Protein AF-A0AAV6KM32-F1 (afdb_monomer_lite)

InterPro domains:
  IPR015421 Pyridoxal phosphate-dependent transferase, major domain [G3DSA:3.40.640.10] (47-75)
  IPR015422 Pyridoxal phosphate-dependent transferase, small domain [G3DSA: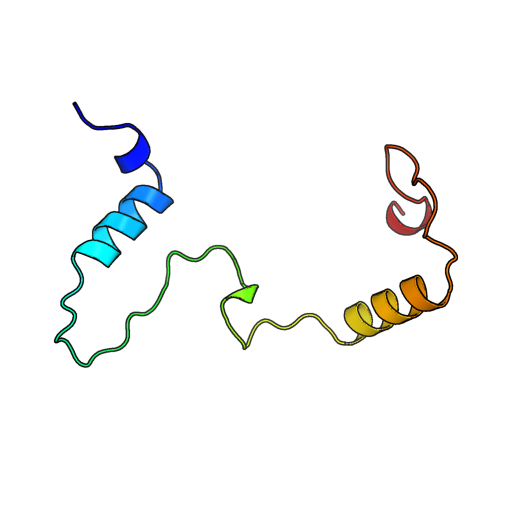3.90.1150.10] (30-46)

Foldseek 3Di:
DPDVLCVDLVNVLVVVVVPDDPPDPDDDDNPSDPDPVVPPVDDDDVVVVVVVVCCVVVCPPVDDADPVGDPVVVD

pLDDT: mean 88.17, std 10.62, range [44.5, 98.19]

Secondary structure (DSSP, 8-state):
---GGGGSHHHHHHHHHHTS-TT--SPP--TT---GGGSTT----HHHHHHHHHHHHH-TT-SPPPTT--GGG--

Organism: NCBI:txid479676

Sequence (75 aa):
MSTVSALTIRGVINDMLGNINRSDPRSVIPLGLGDPAAFPCFRTTQIADDAINDAVRSAGFNGYASTVGILPARR

Radius of gyration: 21.01 Å; chains: 1; bounding box: 41×29×55 Å

Structure (mmCIF, N/CA/C/O backbone):
data_AF-A0AAV6KM32-F1
#
_entry.id   AF-A0AAV6KM32-F1
#
loop_
_atom_site.group_PDB
_atom_site.id
_atom_site.type_symbol
_atom_site.label_atom_id
_atom_site.label_alt_id
_atom_site.label_comp_id
_atom_site.label_asym_id
_atom_site.label_entity_id
_atom_site.label_seq_id
_atom_site.pdbx_PDB_ins_code
_atom_site.Cartn_x
_atom_site.Cartn_y
_atom_site.Cartn_z
_atom_site.occupancy
_atom_site.B_iso_or_equiv
_atom_site.auth_seq_id
_atom_site.auth_comp_id
_atom_site.auth_asym_id
_atom_site.auth_atom_id
_atom_site.pdbx_PDB_model_num
ATOM 1 N N . MET A 1 1 ? -6.045 6.879 -37.784 1.00 44.50 1 MET A N 1
ATOM 2 C CA . MET A 1 1 ? -6.790 7.238 -36.557 1.00 44.50 1 MET A CA 1
ATOM 3 C C . MET A 1 1 ? -5.960 6.813 -35.361 1.00 44.50 1 MET A C 1
ATOM 5 O O . MET A 1 1 ? -5.888 5.627 -35.077 1.00 44.50 1 MET A O 1
ATOM 9 N N . SER A 1 2 ? -5.269 7.753 -34.718 1.00 51.81 2 SER A N 1
ATOM 10 C CA . SER A 1 2 ? -4.604 7.520 -33.435 1.00 51.81 2 SER A CA 1
ATOM 11 C C . SER A 1 2 ? -5.686 7.295 -32.379 1.00 51.81 2 SER A C 1
ATOM 13 O O . SER A 1 2 ? -6.444 8.199 -32.036 1.00 51.81 2 SER A O 1
ATOM 15 N N . THR A 1 3 ? -5.828 6.060 -31.909 1.00 58.53 3 THR A N 1
ATOM 16 C CA . THR A 1 3 ? -6.742 5.742 -30.810 1.00 58.53 3 THR A CA 1
ATOM 17 C C . THR A 1 3 ? -6.277 6.485 -29.563 1.00 58.53 3 THR A C 1
ATOM 19 O O . THR A 1 3 ? -5.118 6.348 -29.183 1.00 58.53 3 THR A O 1
ATOM 22 N N . VAL A 1 4 ? -7.162 7.237 -28.904 1.00 60.22 4 VAL A N 1
ATOM 23 C CA . VAL A 1 4 ? -6.871 8.053 -27.702 1.00 60.22 4 VAL A CA 1
ATOM 24 C C . VAL A 1 4 ? -6.132 7.265 -26.606 1.00 60.22 4 VAL A C 1
ATOM 26 O O . VAL A 1 4 ? -5.317 7.826 -25.882 1.00 60.22 4 VAL A O 1
ATOM 29 N N . SER A 1 5 ? -6.328 5.942 -26.542 1.00 59.44 5 SER A N 1
ATOM 30 C CA . SER A 1 5 ? -5.578 5.038 -25.657 1.00 59.44 5 SER A CA 1
ATOM 31 C C . SER A 1 5 ? -4.053 5.133 -25.821 1.00 59.44 5 SER A C 1
ATOM 33 O O . SER A 1 5 ? -3.341 5.018 -24.824 1.00 59.44 5 SER A O 1
ATOM 35 N N . ALA A 1 6 ? -3.548 5.373 -27.036 1.00 61.12 6 ALA A N 1
ATOM 36 C CA . ALA A 1 6 ? -2.118 5.495 -27.336 1.00 61.12 6 ALA A CA 1
ATOM 37 C C . ALA A 1 6 ? -1.485 6.785 -26.777 1.00 61.12 6 ALA A C 1
ATOM 39 O O . ALA A 1 6 ? -0.269 6.865 -26.671 1.00 61.12 6 ALA A O 1
ATOM 40 N N . LEU A 1 7 ? -2.293 7.781 -26.389 1.00 79.69 7 LEU A N 1
ATOM 41 C CA . LEU A 1 7 ? -1.820 9.045 -25.806 1.00 79.69 7 LEU A CA 1
ATOM 42 C C . LEU A 1 7 ? -1.815 9.042 -24.268 1.00 79.69 7 LEU A C 1
ATOM 44 O O . LEU A 1 7 ? -1.477 10.047 -23.650 1.00 79.69 7 LEU A O 1
ATOM 48 N N . THR A 1 8 ? -2.200 7.937 -23.627 1.00 89.06 8 THR A N 1
ATOM 49 C CA . THR A 1 8 ? -2.157 7.820 -22.161 1.00 89.06 8 THR A CA 1
ATOM 50 C C . THR A 1 8 ? -0.801 7.291 -21.698 1.00 89.06 8 THR A C 1
ATOM 52 O O . THR A 1 8 ? -0.193 6.473 -22.386 1.00 89.06 8 THR A O 1
ATOM 55 N N . ILE A 1 9 ? -0.361 7.673 -20.492 1.00 86.50 9 ILE A N 1
ATOM 56 C CA . ILE A 1 9 ? 0.869 7.136 -19.874 1.00 86.50 9 ILE A CA 1
ATOM 57 C C . ILE A 1 9 ? 0.841 5.600 -19.867 1.00 86.50 9 ILE A C 1
ATOM 59 O O . ILE A 1 9 ? 1.796 4.952 -20.288 1.00 86.50 9 ILE A O 1
ATOM 63 N N . ARG A 1 10 ? -0.293 5.007 -19.467 1.00 87.00 10 ARG A N 1
ATOM 64 C CA . ARG A 1 10 ? -0.478 3.549 -19.454 1.00 87.00 10 ARG A CA 1
ATOM 65 C C . ARG A 1 10 ? -0.405 2.936 -20.857 1.00 87.00 10 ARG A C 1
ATOM 67 O O . ARG A 1 10 ? 0.160 1.860 -21.010 1.00 87.00 10 ARG A O 1
ATOM 74 N N . GLY A 1 11 ? -0.962 3.603 -21.866 1.00 88.38 11 GLY A N 1
ATOM 75 C CA . GLY A 1 11 ? -0.915 3.157 -23.258 1.00 88.38 11 GLY A CA 1
ATOM 76 C C . GLY A 1 11 ? 0.504 3.123 -23.814 1.00 88.38 11 GLY A C 1
ATOM 77 O O . GLY A 1 11 ? 0.907 2.101 -24.360 1.00 88.38 11 GLY A O 1
ATOM 78 N N . VAL A 1 12 ? 1.274 4.192 -23.599 1.00 88.38 12 VAL A N 1
ATOM 79 C CA . VAL A 1 12 ? 2.685 4.269 -24.014 1.00 88.38 12 VAL A CA 1
ATOM 80 C C . VAL A 1 12 ? 3.532 3.211 -23.300 1.00 88.38 12 VAL A C 1
ATOM 82 O O . VAL A 1 12 ? 4.318 2.526 -23.946 1.00 88.38 12 VAL A O 1
ATOM 85 N N . ILE A 1 13 ? 3.341 3.014 -21.988 1.00 88.56 13 ILE A N 1
ATOM 86 C CA . ILE A 1 13 ? 4.047 1.964 -21.231 1.00 88.56 13 ILE A CA 1
ATOM 87 C C . ILE A 1 13 ? 3.731 0.573 -21.795 1.00 88.56 13 ILE A C 1
ATOM 89 O O . ILE A 1 13 ? 4.643 -0.224 -21.997 1.00 88.56 13 ILE A O 1
ATOM 93 N N . ASN A 1 14 ? 2.458 0.271 -22.060 1.00 88.81 14 ASN A N 1
ATOM 94 C CA . ASN A 1 14 ? 2.061 -1.030 -22.600 1.00 88.81 14 ASN A CA 1
ATOM 95 C C . ASN A 1 14 ? 2.643 -1.281 -23.997 1.00 88.81 14 ASN A C 1
ATOM 97 O O . ASN A 1 14 ? 3.067 -2.401 -24.276 1.00 88.81 14 ASN A O 1
ATOM 101 N N . ASP A 1 15 ? 2.685 -0.256 -24.850 1.00 89.81 15 ASP A N 1
ATOM 102 C CA . ASP A 1 15 ? 3.307 -0.342 -26.173 1.00 89.81 15 ASP A CA 1
ATOM 103 C C . ASP A 1 15 ? 4.816 -0.609 -26.061 1.00 89.81 15 ASP A C 1
ATOM 105 O O . ASP A 1 15 ? 5.332 -1.551 -26.663 1.00 89.81 15 ASP A O 1
ATOM 109 N N . MET A 1 16 ? 5.521 0.124 -25.192 1.00 88.38 16 MET A N 1
ATOM 110 C CA . MET A 1 16 ? 6.940 -0.127 -24.915 1.00 88.38 16 MET A CA 1
ATOM 111 C C . MET A 1 16 ? 7.184 -1.555 -24.413 1.00 88.38 16 MET A C 1
ATOM 113 O O . MET A 1 16 ? 8.061 -2.239 -24.937 1.00 88.38 16 MET A O 1
ATOM 117 N N . LEU A 1 17 ? 6.393 -2.029 -23.443 1.00 88.75 17 LEU A N 1
ATOM 118 C CA . LEU A 1 17 ? 6.489 -3.394 -22.911 1.00 88.75 17 LEU A CA 1
ATOM 119 C C . LEU A 1 17 ? 6.210 -4.459 -23.986 1.00 88.75 17 LEU A C 1
ATOM 121 O O . LEU A 1 17 ? 6.853 -5.508 -23.987 1.00 88.75 17 LEU A O 1
ATOM 125 N N . GLY A 1 18 ? 5.281 -4.192 -24.908 1.00 89.88 18 GLY A N 1
ATOM 126 C CA . GLY A 1 18 ? 4.959 -5.078 -26.031 1.00 89.88 18 GLY A CA 1
ATOM 127 C C . GLY A 1 18 ? 6.104 -5.242 -27.035 1.00 89.88 18 GLY A C 1
ATOM 128 O O . GLY A 1 18 ? 6.216 -6.295 -27.659 1.00 89.88 18 GLY A O 1
ATOM 129 N N . ASN A 1 19 ? 6.980 -4.240 -27.139 1.00 90.75 19 ASN A N 1
ATOM 130 C CA . ASN A 1 19 ? 8.137 -4.230 -28.037 1.00 90.75 19 ASN A CA 1
ATOM 131 C C . ASN A 1 19 ? 9.434 -4.763 -27.387 1.00 90.75 19 ASN A C 1
ATOM 133 O O . ASN A 1 19 ? 10.490 -4.759 -28.022 1.00 90.75 19 ASN A O 1
ATOM 137 N N . ILE A 1 20 ? 9.388 -5.238 -26.136 1.00 91.62 20 ILE A N 1
ATOM 138 C CA . ILE A 1 20 ? 10.559 -5.822 -25.464 1.00 91.62 20 ILE A CA 1
ATOM 139 C C . ILE A 1 20 ? 10.912 -7.182 -26.078 1.00 91.62 20 ILE A C 1
ATOM 141 O O . ILE A 1 20 ? 10.070 -8.074 -26.205 1.00 91.62 20 ILE A O 1
ATOM 145 N N . ASN A 1 21 ? 12.197 -7.372 -26.395 1.00 94.00 21 ASN A N 1
ATOM 146 C CA . ASN A 1 21 ? 12.722 -8.660 -26.835 1.00 94.00 21 ASN A CA 1
ATOM 147 C C . ASN A 1 21 ? 12.696 -9.678 -25.682 1.00 94.00 21 ASN A C 1
ATOM 149 O O . ASN A 1 21 ? 13.474 -9.578 -24.737 1.00 94.00 21 ASN A O 1
ATOM 153 N N . ARG A 1 22 ? 11.843 -10.700 -25.793 1.00 89.38 22 ARG A N 1
ATOM 154 C CA . ARG A 1 22 ? 11.701 -11.760 -24.778 1.00 89.38 22 ARG A CA 1
ATOM 155 C C . ARG A 1 22 ? 12.896 -12.712 -24.694 1.00 89.38 22 ARG A C 1
ATOM 157 O O . ARG A 1 22 ? 12.991 -13.464 -23.732 1.00 89.38 22 ARG A O 1
ATOM 164 N N . SER A 1 23 ? 13.775 -12.706 -25.693 1.00 94.12 23 SER A N 1
ATOM 165 C CA . SER A 1 23 ? 15.013 -13.494 -25.695 1.00 94.12 23 SER A CA 1
ATOM 166 C C . SER A 1 23 ? 16.192 -12.752 -25.059 1.00 94.12 23 SER A C 1
ATOM 168 O O . SER A 1 23 ? 17.272 -13.327 -24.946 1.00 94.12 23 SER A O 1
ATOM 170 N N . ASP A 1 24 ? 16.015 -11.487 -24.666 1.00 93.50 24 ASP A N 1
ATOM 171 C CA . ASP A 1 24 ? 17.037 -10.729 -23.944 1.00 93.50 24 ASP A CA 1
ATOM 172 C C . ASP A 1 24 ? 17.129 -11.228 -22.487 1.00 93.50 24 ASP A C 1
ATOM 174 O O . ASP A 1 24 ? 16.106 -11.289 -21.803 1.00 93.50 24 ASP A O 1
ATOM 178 N N . PRO A 1 25 ? 18.324 -11.595 -21.987 1.00 93.81 25 PRO 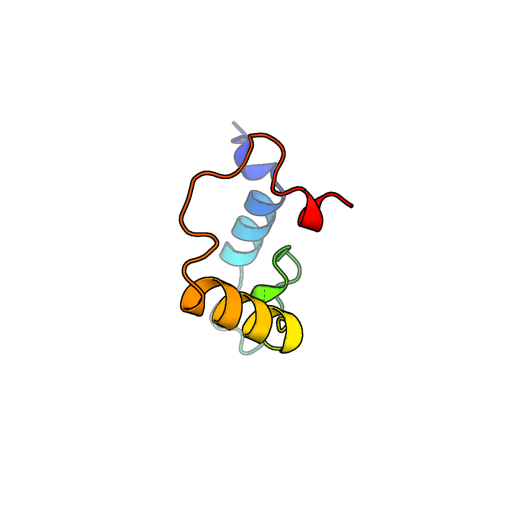A N 1
ATOM 179 C CA . PRO A 1 25 ? 18.493 -12.089 -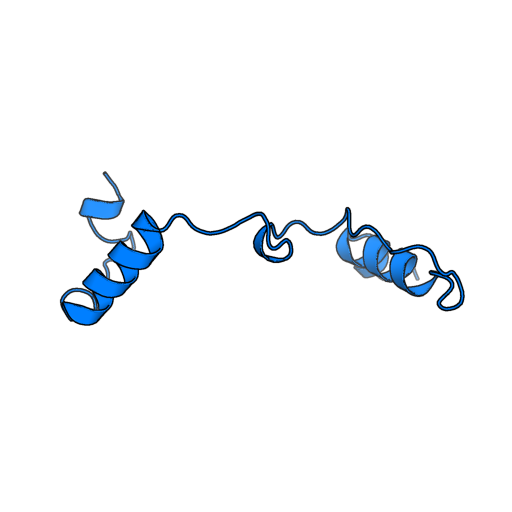20.621 1.00 93.81 25 PRO A CA 1
ATOM 180 C C . PRO A 1 25 ? 18.400 -10.992 -19.547 1.00 93.81 25 PRO A C 1
ATOM 182 O O . PRO A 1 25 ? 18.376 -11.308 -18.355 1.00 93.81 25 PRO A O 1
ATOM 185 N N . ARG A 1 26 ? 18.402 -9.706 -19.921 1.00 93.56 26 ARG A N 1
ATOM 186 C CA . ARG A 1 26 ? 18.328 -8.597 -18.960 1.00 93.56 26 ARG A CA 1
ATOM 187 C C . ARG A 1 26 ? 16.925 -8.484 -18.369 1.00 93.56 26 ARG A C 1
ATOM 189 O O . ARG A 1 26 ? 15.925 -8.565 -19.076 1.00 93.56 26 ARG A O 1
ATOM 196 N N . SER A 1 27 ? 16.851 -8.231 -17.064 1.00 90.50 27 SER A N 1
ATOM 197 C CA . SER A 1 27 ? 15.577 -7.975 -16.398 1.00 90.50 27 SER A CA 1
ATOM 198 C C . SER A 1 27 ? 14.991 -6.624 -16.816 1.00 90.50 27 SER A C 1
ATOM 200 O O . SER A 1 27 ? 15.695 -5.624 -16.967 1.00 90.50 27 SER A O 1
ATOM 202 N N . VAL A 1 28 ? 13.670 -6.588 -16.980 1.00 89.81 28 VAL A N 1
ATOM 203 C CA . VAL A 1 28 ? 12.929 -5.349 -17.230 1.00 89.81 28 VAL A CA 1
ATOM 204 C C . VAL A 1 28 ? 12.743 -4.611 -15.907 1.00 89.81 28 VAL A C 1
ATOM 206 O O . VAL A 1 28 ? 12.239 -5.187 -14.945 1.00 89.81 28 VAL A O 1
ATOM 209 N N . ILE A 1 29 ? 13.115 -3.330 -15.862 1.00 88.31 29 ILE A N 1
ATOM 210 C CA . ILE A 1 29 ? 12.889 -2.460 -14.701 1.00 88.31 29 ILE A CA 1
ATOM 211 C C . ILE A 1 29 ? 11.579 -1.685 -14.921 1.00 88.31 29 ILE A C 1
ATOM 213 O O . ILE A 1 29 ? 11.512 -0.856 -15.833 1.00 88.31 29 ILE A O 1
ATOM 217 N N . PRO A 1 30 ? 10.526 -1.920 -14.119 1.00 84.38 30 PRO A N 1
ATOM 218 C CA . PRO A 1 30 ? 9.221 -1.310 -14.347 1.00 84.38 30 PRO A CA 1
ATOM 219 C C . PRO A 1 30 ? 9.149 0.112 -13.759 1.00 84.38 30 PRO A C 1
ATOM 221 O O . PRO A 1 30 ? 8.609 0.328 -12.679 1.00 84.38 30 PRO A O 1
ATOM 224 N N . LEU A 1 31 ? 9.673 1.103 -14.486 1.00 82.00 31 LEU A N 1
ATOM 225 C CA . LEU A 1 31 ? 9.696 2.518 -14.059 1.00 82.00 31 LEU A CA 1
ATOM 226 C C . LEU A 1 31 ? 8.353 3.254 -14.217 1.00 82.00 31 LEU A C 1
ATOM 228 O O . LEU A 1 31 ? 8.200 4.377 -13.751 1.00 82.00 31 LEU A O 1
ATOM 232 N N . GLY A 1 32 ? 7.384 2.635 -14.893 1.00 83.31 32 GLY A N 1
ATOM 233 C CA . GLY A 1 32 ? 6.062 3.213 -15.146 1.00 83.31 32 GLY A CA 1
ATOM 234 C C . GLY A 1 32 ? 4.988 2.840 -14.119 1.00 83.31 32 GLY A C 1
ATOM 235 O O . GLY A 1 32 ? 3.824 3.197 -14.302 1.00 83.31 32 GLY A O 1
ATOM 236 N N . LEU A 1 33 ? 5.339 2.082 -13.074 1.00 82.94 33 LEU A N 1
ATOM 237 C CA . LEU A 1 33 ? 4.398 1.677 -12.029 1.00 82.94 33 LEU A CA 1
ATOM 238 C C . LEU A 1 33 ? 4.239 2.797 -10.998 1.00 82.94 33 LEU A C 1
ATOM 240 O O . LEU A 1 33 ? 5.178 3.129 -10.284 1.00 82.94 33 LEU A O 1
ATOM 244 N N . GLY A 1 34 ? 3.031 3.358 -10.911 1.00 85.75 34 GLY A N 1
ATOM 245 C CA . GLY A 1 34 ? 2.673 4.338 -9.879 1.00 85.75 34 GLY A CA 1
ATOM 246 C C . GLY A 1 34 ? 2.235 3.717 -8.549 1.00 85.75 34 GLY A C 1
ATOM 247 O O . GLY A 1 34 ? 2.068 4.441 -7.575 1.00 85.75 34 GLY A O 1
ATOM 248 N N . ASP A 1 35 ? 2.030 2.398 -8.510 1.00 88.44 35 ASP A N 1
ATOM 249 C CA . ASP A 1 35 ? 1.665 1.669 -7.296 1.00 88.44 35 ASP A CA 1
ATOM 250 C C . ASP A 1 35 ? 2.931 1.149 -6.589 1.00 88.44 35 ASP A C 1
ATOM 252 O O . ASP A 1 35 ? 3.596 0.251 -7.123 1.00 88.44 35 ASP A O 1
ATOM 256 N N . PRO A 1 36 ? 3.282 1.676 -5.401 1.00 89.69 36 PRO A N 1
ATOM 257 C CA . PRO A 1 36 ? 4.443 1.211 -4.653 1.00 89.69 36 PRO A CA 1
ATOM 258 C C . PRO A 1 36 ? 4.288 -0.233 -4.156 1.00 89.69 36 PRO A C 1
ATOM 260 O O . PRO A 1 36 ? 5.298 -0.911 -3.983 1.00 89.69 36 PRO A O 1
ATOM 263 N N . ALA A 1 37 ? 3.062 -0.744 -3.982 1.00 89.00 37 ALA A N 1
ATOM 264 C CA . ALA A 1 37 ? 2.823 -2.099 -3.476 1.00 89.00 37 ALA A CA 1
ATOM 265 C C . ALA A 1 37 ? 3.319 -3.200 -4.431 1.00 89.00 37 ALA A C 1
ATOM 267 O O . ALA A 1 37 ? 3.525 -4.341 -4.016 1.00 89.00 37 ALA A O 1
ATOM 268 N N . ALA A 1 38 ? 3.572 -2.864 -5.700 1.00 87.62 38 ALA A N 1
ATOM 269 C CA . ALA A 1 38 ? 4.200 -3.768 -6.661 1.00 87.62 38 ALA A CA 1
ATOM 270 C C . ALA A 1 38 ? 5.651 -4.136 -6.288 1.00 87.62 38 ALA A C 1
ATOM 272 O O . ALA A 1 38 ? 6.202 -5.106 -6.813 1.00 87.62 38 ALA A O 1
ATOM 273 N N . PHE A 1 39 ? 6.279 -3.374 -5.391 1.00 90.00 39 PHE A N 1
ATOM 274 C CA . PHE A 1 39 ? 7.666 -3.543 -4.985 1.00 90.00 39 PHE A CA 1
ATOM 275 C C . PHE A 1 39 ? 7.736 -4.072 -3.539 1.00 90.00 39 PHE A C 1
ATOM 277 O O . PHE A 1 39 ? 7.341 -3.367 -2.612 1.00 90.00 39 PHE A O 1
ATOM 284 N N . PRO A 1 40 ? 8.308 -5.269 -3.292 1.00 88.00 40 PRO A N 1
ATOM 285 C CA . PRO A 1 40 ? 8.315 -5.90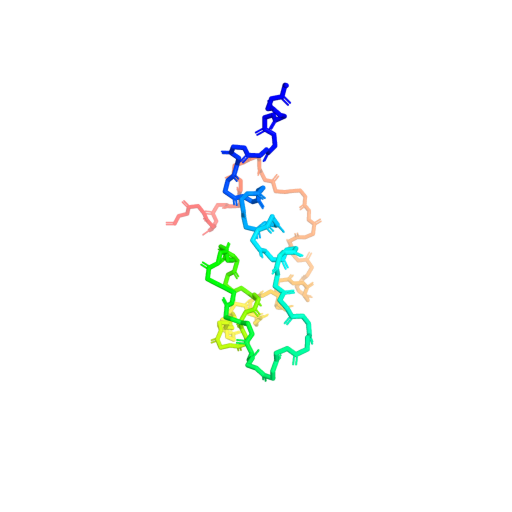4 -1.963 1.00 88.00 40 PRO A CA 1
ATOM 286 C C . PRO A 1 40 ? 9.007 -5.119 -0.839 1.00 88.00 40 PRO A C 1
ATOM 288 O O . PRO A 1 40 ? 8.870 -5.478 0.335 1.00 88.00 40 PRO A O 1
ATOM 291 N N . CYS A 1 41 ? 9.798 -4.105 -1.194 1.00 90.50 41 CYS A N 1
ATOM 292 C CA . CYS A 1 41 ? 10.465 -3.203 -0.262 1.00 90.50 41 CYS A CA 1
ATOM 293 C C . CYS A 1 41 ? 9.542 -2.105 0.287 1.00 90.50 41 CYS A C 1
ATOM 295 O O . CYS A 1 41 ? 9.841 -1.551 1.342 1.00 90.50 41 CYS A O 1
ATOM 297 N N . PHE A 1 42 ? 8.418 -1.817 -0.370 1.00 92.75 42 PHE A N 1
ATOM 298 C CA . PHE A 1 42 ? 7.393 -0.920 0.152 1.00 92.75 42 PHE A CA 1
ATOM 299 C C . PHE A 1 42 ? 6.353 -1.759 0.886 1.00 92.75 42 PHE A C 1
ATOM 301 O O . PHE A 1 42 ? 5.459 -2.350 0.284 1.00 92.75 42 PHE A O 1
ATOM 308 N N . ARG A 1 43 ? 6.498 -1.843 2.208 1.00 92.62 43 ARG A N 1
ATOM 309 C CA . ARG A 1 43 ? 5.552 -2.546 3.076 1.00 92.62 43 ARG A CA 1
ATOM 310 C C . ARG A 1 43 ? 4.802 -1.561 3.950 1.00 92.62 43 ARG A C 1
ATOM 312 O O . ARG A 1 43 ? 5.375 -0.579 4.421 1.00 92.62 43 ARG A O 1
ATOM 319 N N . THR A 1 44 ? 3.530 -1.864 4.180 1.00 93.81 44 THR A N 1
ATOM 320 C CA . THR A 1 44 ? 2.739 -1.224 5.229 1.00 93.81 44 THR A CA 1
ATOM 321 C C . THR A 1 44 ? 3.452 -1.395 6.571 1.00 93.81 44 THR A C 1
ATOM 323 O O . THR A 1 44 ? 4.089 -2.417 6.828 1.00 93.81 44 THR A O 1
ATOM 326 N N . THR A 1 45 ? 3.402 -0.363 7.412 1.00 95.25 45 THR A N 1
ATOM 327 C CA . THR A 1 45 ? 3.965 -0.437 8.764 1.00 95.25 45 THR A CA 1
ATOM 328 C C . THR A 1 45 ? 3.170 -1.425 9.616 1.00 95.25 45 THR A C 1
ATOM 330 O O . THR A 1 45 ? 1.942 -1.441 9.547 1.00 95.25 45 THR A O 1
ATOM 333 N N . GLN A 1 46 ? 3.854 -2.186 10.477 1.00 96.69 46 GLN A N 1
ATOM 334 C CA . GLN A 1 46 ? 3.210 -3.136 11.396 1.00 96.69 46 GLN A CA 1
ATOM 335 C C . GLN A 1 46 ? 2.131 -2.469 12.261 1.00 96.69 46 GLN A C 1
ATOM 337 O O . GLN A 1 46 ? 1.099 -3.067 12.524 1.00 96.69 46 GLN A O 1
ATOM 342 N N . ILE A 1 47 ? 2.312 -1.189 12.609 1.00 98.06 47 ILE A N 1
ATOM 343 C CA . ILE A 1 47 ? 1.332 -0.405 13.378 1.00 98.06 47 ILE A CA 1
ATOM 344 C C . ILE A 1 47 ? -0.032 -0.350 12.671 1.00 98.06 47 ILE A C 1
ATOM 346 O O . ILE A 1 47 ? -1.073 -0.420 13.318 1.00 98.06 47 ILE A O 1
ATOM 350 N N . ALA A 1 48 ? -0.037 -0.201 11.345 1.00 96.69 48 ALA A N 1
ATOM 351 C CA . ALA A 1 48 ? -1.273 -0.137 10.575 1.00 96.69 48 ALA A CA 1
ATOM 352 C C . ALA A 1 48 ? -1.911 -1.526 10.436 1.00 96.69 48 ALA A C 1
ATOM 354 O O . ALA A 1 48 ? -3.130 -1.641 10.546 1.00 96.69 48 ALA A O 1
ATOM 355 N N . ASP A 1 49 ? -1.100 -2.572 10.263 1.00 96.81 49 ASP A N 1
ATOM 356 C CA . ASP A 1 49 ? -1.582 -3.956 10.215 1.00 96.81 49 ASP A CA 1
ATOM 357 C C . ASP A 1 49 ? -2.242 -4.364 11.545 1.00 96.81 49 ASP A C 1
ATOM 359 O O . ASP A 1 49 ? -3.351 -4.906 11.555 1.00 96.81 49 ASP A O 1
ATOM 363 N N . ASP A 1 50 ? -1.605 -4.042 12.672 1.00 98.19 50 ASP A N 1
ATOM 364 C CA . ASP A 1 50 ? -2.129 -4.305 14.014 1.00 98.19 50 ASP A CA 1
ATOM 365 C C . ASP A 1 50 ? -3.427 -3.528 14.272 1.00 98.19 50 ASP A C 1
ATOM 367 O O . ASP A 1 50 ? -4.419 -4.104 14.717 1.00 98.19 50 ASP A O 1
ATOM 371 N N . ALA A 1 51 ? -3.477 -2.246 13.894 1.00 96.31 51 ALA A N 1
ATOM 372 C CA . ALA A 1 51 ? -4.683 -1.431 14.035 1.00 96.31 51 ALA A CA 1
ATOM 373 C C . ALA A 1 51 ? -5.873 -1.981 13.227 1.00 96.31 51 ALA A C 1
ATOM 375 O O . ALA A 1 51 ? -7.011 -1.953 13.705 1.00 96.31 51 ALA A O 1
ATOM 376 N N . ILE A 1 52 ? -5.631 -2.506 12.019 1.00 96.69 52 ILE A N 1
ATOM 377 C CA . ILE A 1 52 ? -6.669 -3.168 11.213 1.00 96.69 52 ILE A CA 1
ATOM 378 C C . ILE A 1 52 ? -7.148 -4.442 11.917 1.00 96.69 52 ILE A C 1
ATOM 380 O O . ILE A 1 52 ? -8.358 -4.654 12.036 1.00 96.69 52 ILE A O 1
ATOM 384 N N . ASN A 1 53 ? -6.225 -5.271 12.413 1.00 97.94 53 ASN A N 1
ATOM 385 C CA . ASN A 1 53 ? -6.567 -6.493 13.142 1.00 97.94 53 ASN A CA 1
ATOM 386 C C . ASN A 1 53 ? -7.427 -6.201 14.378 1.00 97.94 53 ASN A C 1
ATOM 388 O O . ASN A 1 53 ? -8.451 -6.861 14.582 1.00 97.94 53 ASN A O 1
ATOM 392 N N . ASP A 1 54 ? -7.052 -5.200 15.168 1.00 97.81 54 ASP A N 1
ATOM 393 C CA . ASP A 1 54 ? -7.789 -4.794 16.363 1.00 97.81 54 ASP A CA 1
ATOM 394 C C . ASP A 1 54 ? -9.174 -4.244 16.014 1.00 97.81 54 ASP A C 1
ATOM 396 O O . ASP A 1 54 ? -10.171 -4.637 16.628 1.00 97.81 54 ASP A O 1
ATOM 400 N N . ALA A 1 55 ? -9.276 -3.399 14.982 1.00 95.69 55 ALA A N 1
ATOM 401 C CA . ALA A 1 55 ? -10.556 -2.869 14.522 1.00 95.69 55 ALA A CA 1
ATOM 402 C C . ALA A 1 55 ? -11.517 -3.994 14.102 1.00 95.69 55 ALA A C 1
ATOM 404 O O . ALA A 1 55 ? -12.674 -4.000 14.533 1.00 95.69 55 ALA A O 1
ATOM 405 N N . VAL A 1 56 ? -11.033 -4.981 13.338 1.00 97.25 56 VAL A N 1
ATOM 406 C CA . VAL A 1 56 ? -11.825 -6.144 12.902 1.00 97.25 56 VAL A CA 1
ATOM 407 C C . VAL A 1 56 ? -12.244 -7.008 14.094 1.00 97.25 56 VAL A C 1
ATOM 409 O O . VAL A 1 56 ? -13.420 -7.352 14.221 1.00 97.25 56 VAL A O 1
ATOM 412 N N . ARG A 1 57 ? -11.312 -7.329 15.000 1.00 97.81 57 ARG A N 1
ATOM 413 C CA . ARG A 1 57 ? -11.586 -8.161 16.186 1.00 97.81 57 ARG A CA 1
ATOM 414 C C . ARG A 1 57 ? -12.532 -7.494 17.177 1.00 97.81 57 ARG A C 1
ATOM 416 O O . ARG A 1 57 ? -13.287 -8.193 17.846 1.00 97.81 57 ARG A O 1
ATOM 423 N N . SER A 1 58 ? -12.515 -6.165 17.260 1.00 96.88 58 SER A N 1
ATOM 424 C CA . SER A 1 58 ? -13.398 -5.412 18.154 1.00 96.88 58 SER A CA 1
ATOM 425 C C . SER A 1 58 ? -14.876 -5.495 17.763 1.00 96.88 58 SER A C 1
ATOM 427 O O . SER A 1 58 ? -15.735 -5.233 18.601 1.00 96.88 58 SER A O 1
ATOM 429 N N . ALA A 1 59 ? -15.177 -5.787 16.490 1.00 95.38 59 ALA A N 1
ATOM 430 C CA . ALA A 1 59 ? -16.506 -5.658 15.885 1.00 95.38 59 ALA A CA 1
ATOM 431 C C . ALA A 1 59 ? -17.170 -4.267 16.054 1.00 95.38 59 ALA A C 1
ATOM 433 O O . ALA A 1 59 ? -18.342 -4.093 15.716 1.00 95.38 59 ALA A O 1
ATOM 434 N N . GLY A 1 60 ? -16.431 -3.258 16.534 1.00 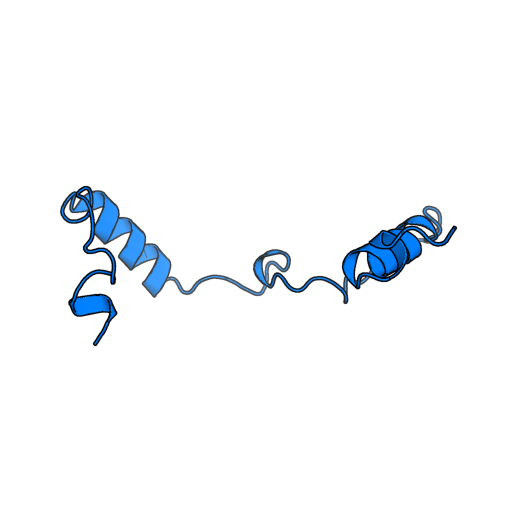93.50 60 GLY A N 1
ATOM 435 C CA . GLY A 1 60 ? -16.949 -1.923 16.844 1.00 93.50 60 GLY A CA 1
ATOM 436 C C . GLY A 1 60 ? -17.129 -1.019 15.625 1.00 93.50 60 GLY A C 1
ATOM 437 O O . GLY A 1 60 ? -17.800 0.007 15.713 1.00 93.50 60 GLY A O 1
ATOM 438 N N . PHE A 1 61 ? -16.563 -1.403 14.479 1.00 92.88 61 PHE A N 1
ATOM 439 C CA . PHE A 1 61 ? -16.541 -0.601 13.250 1.00 92.88 61 PHE A CA 1
ATOM 440 C C . PHE A 1 61 ? -17.282 -1.264 12.076 1.00 92.88 61 PHE A C 1
ATOM 442 O O . PHE A 1 61 ? -17.061 -0.905 10.926 1.00 92.88 61 PHE A O 1
ATOM 449 N N . ASN A 1 62 ? -18.180 -2.215 12.354 1.00 94.06 62 ASN A N 1
ATOM 450 C CA . ASN A 1 62 ? -18.921 -2.959 11.323 1.00 94.06 62 ASN A CA 1
ATOM 451 C C . ASN A 1 62 ? -20.178 -2.228 10.809 1.00 94.06 62 ASN A C 1
ATOM 453 O O . ASN A 1 62 ? -20.835 -2.699 9.882 1.00 94.06 62 ASN A O 1
ATOM 457 N N . GLY A 1 63 ? -20.555 -1.115 11.442 1.00 91.81 63 GLY A N 1
ATOM 458 C CA . GLY A 1 63 ? -21.706 -0.304 11.048 1.00 91.81 63 GLY A CA 1
ATOM 459 C C . GLY A 1 63 ? -21.396 0.678 9.915 1.00 91.81 63 GLY A C 1
ATOM 460 O O . GLY A 1 63 ? -20.251 0.860 9.506 1.00 91.81 63 GLY A O 1
ATOM 461 N N . TYR A 1 64 ? -22.431 1.368 9.436 1.00 92.12 64 TYR A N 1
ATOM 462 C CA . TYR A 1 64 ? -22.249 2.464 8.486 1.00 92.12 64 TYR A CA 1
ATOM 463 C C . TYR A 1 64 ? -21.515 3.643 9.136 1.00 92.12 64 TYR A C 1
ATOM 465 O O . TYR A 1 64 ? -21.910 4.133 10.195 1.00 92.12 64 TYR A O 1
ATOM 473 N N . ALA A 1 65 ? -20.471 4.134 8.470 1.00 89.50 65 ALA A N 1
ATOM 474 C CA . ALA A 1 65 ? -19.831 5.393 8.827 1.00 89.50 65 ALA A CA 1
ATOM 475 C C . ALA A 1 65 ? -20.690 6.594 8.388 1.00 89.50 65 ALA A C 1
ATOM 477 O O . ALA A 1 65 ? -21.521 6.497 7.485 1.00 89.50 65 ALA A O 1
ATOM 478 N N . SER A 1 66 ? -20.447 7.758 8.997 1.00 90.94 66 SER A N 1
ATOM 479 C CA . SER A 1 66 ? -20.948 9.032 8.464 1.00 90.94 66 SER A CA 1
ATOM 480 C C . SER A 1 66 ? -20.405 9.268 7.050 1.00 90.94 66 SER A C 1
ATOM 482 O O . SER A 1 66 ? -19.293 8.837 6.736 1.00 90.94 66 SER A O 1
ATOM 484 N N . THR A 1 67 ? -21.139 10.012 6.213 1.00 93.94 67 THR A N 1
ATOM 485 C CA . THR A 1 67 ? -20.748 10.331 4.822 1.00 93.94 67 THR A CA 1
ATOM 486 C C . THR A 1 67 ? -19.391 11.015 4.717 1.00 93.94 67 THR A C 1
ATOM 488 O O . THR A 1 67 ? -18.761 11.009 3.665 1.00 93.94 67 THR A O 1
ATOM 491 N N . VAL A 1 68 ? -18.936 11.601 5.820 1.00 94.00 68 VAL A N 1
ATOM 492 C CA . VAL A 1 68 ? -17.692 12.350 5.891 1.00 94.00 68 VAL A CA 1
ATOM 493 C C . VAL A 1 68 ? -16.585 11.611 6.662 1.00 94.00 68 VAL A C 1
ATOM 495 O O . VAL A 1 68 ? -15.535 12.203 6.917 1.00 94.00 68 VAL A O 1
ATOM 498 N N . GLY A 1 69 ? -16.804 10.344 7.036 1.00 91.19 69 GLY A N 1
ATOM 499 C CA . GLY A 1 69 ? -15.888 9.516 7.831 1.00 91.19 69 GLY A CA 1
ATOM 500 C C . GLY A 1 69 ? -16.134 9.587 9.345 1.00 91.19 69 GLY A C 1
ATOM 501 O O . GLY A 1 69 ? -16.930 10.393 9.832 1.00 91.19 69 GLY A O 1
ATOM 502 N N . ILE A 1 70 ? -15.450 8.729 10.110 1.00 89.81 70 ILE A N 1
ATOM 503 C CA . ILE A 1 70 ? -15.537 8.718 11.580 1.00 89.81 70 ILE A CA 1
ATOM 504 C C . ILE A 1 70 ? -14.817 9.932 12.180 1.00 89.81 70 ILE A C 1
ATOM 506 O O . ILE A 1 70 ? -13.769 10.349 11.690 1.00 89.81 70 ILE A O 1
ATOM 510 N N . LEU A 1 71 ? -15.360 10.499 13.262 1.00 87.75 71 LEU A N 1
ATOM 511 C CA . LEU A 1 71 ? -14.794 11.697 13.893 1.00 87.75 71 LEU A CA 1
ATOM 512 C C . LEU A 1 71 ? -13.313 11.540 14.305 1.00 87.75 71 LEU A C 1
ATOM 514 O O . LEU A 1 71 ? -12.561 12.476 14.039 1.00 87.75 71 LEU A O 1
ATOM 518 N N . PRO A 1 72 ? -12.862 10.401 14.879 1.00 87.69 72 PRO A N 1
ATOM 519 C CA . PRO A 1 72 ? -11.455 10.219 15.244 1.00 87.69 72 PRO A CA 1
ATOM 520 C C . PRO A 1 72 ? -10.480 10.220 14.060 1.00 87.69 72 PRO A C 1
ATOM 522 O O . PRO A 1 72 ? -9.330 10.573 14.253 1.00 87.69 72 PRO A O 1
ATOM 525 N N . ALA A 1 73 ? -10.919 9.853 12.850 1.00 88.44 73 ALA A N 1
ATOM 526 C CA . ALA A 1 73 ? -10.060 9.803 11.659 1.00 88.44 73 ALA A CA 1
ATOM 527 C C . ALA A 1 73 ? -10.024 11.128 10.871 1.00 88.44 73 ALA A C 1
ATOM 529 O O . ALA A 1 73 ? -9.305 11.244 9.883 1.00 88.44 73 ALA A O 1
ATOM 530 N N . ARG A 1 74 ? -10.846 12.110 11.263 1.00 88.06 74 ARG A N 1
ATOM 531 C CA . ARG A 1 74 ? -10.954 13.430 10.614 1.00 88.06 74 ARG A CA 1
ATOM 532 C C . ARG A 1 74 ? -10.251 14.550 11.385 1.00 88.06 74 ARG A C 1
ATOM 534 O O . ARG A 1 74 ? -10.246 15.683 10.908 1.00 88.06 74 ARG A O 1
ATOM 541 N N . ARG A 1 75 ? -9.808 14.271 12.607 1.00 74.25 75 ARG A N 1
ATOM 542 C CA . ARG A 1 75 ? -9.117 15.212 13.492 1.00 74.25 75 ARG A CA 1
ATOM 543 C C . ARG A 1 75 ? -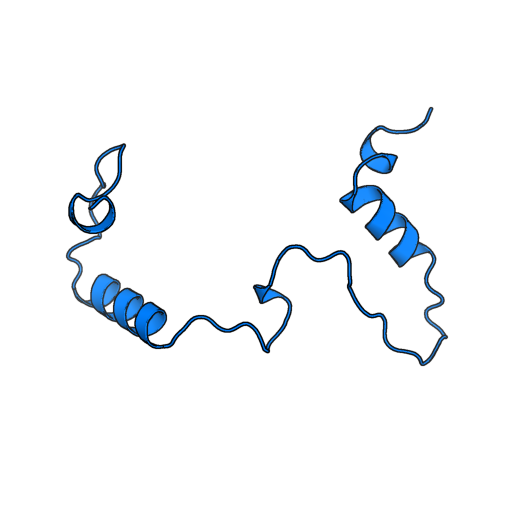7.628 14.927 13.446 1.00 74.25 75 ARG A C 1
ATOM 545 O O . ARG A 1 75 ? -6.877 15.915 13.551 1.00 74.25 75 ARG A O 1
#